Protein AF-A0A354XUQ1-F1 (afdb_monomer)

Radius of gyration: 15.88 Å; Cα contacts (8 Å, |Δi|>4): 152; chains: 1; bounding box: 35×29×45 Å

Secondary structure (DSSP, 8-state):
--S-HHHHHHHHHHHHHHHHHTT--EEE----TTTT--HHHHHHHHHHH--EEE-EE--B-TTTTTTS-GGGGTS-HHHHHHHHHHHHHH-STTSS---SEE--B--SSSPPP---

Sequence (116 aa):
DRWKREEVVQKMLPFLLEAKESGCQTFVDCTPDYLGRDVLLLQELSKLSGVNILTNTGFYGAVDNKFVPRFAFDESAGQLAERWINEWEHGIDGTTVKPGFIKIGVNSTNLSGMNT

pLDDT: mean 94.47, std 7.62, range [52.12, 98.81]

Mean predicted aligned error: 3.44 Å

Structure (mmCIF, N/CA/C/O backbone):
data_AF-A0A354XUQ1-F1
#
_entry.id   AF-A0A354XUQ1-F1
#
loop_
_atom_site.group_PDB
_atom_site.id
_atom_site.type_symbol
_atom_site.label_atom_id
_atom_site.label_alt_id
_atom_site.label_comp_id
_atom_site.label_asym_id
_atom_site.label_entity_id
_atom_site.label_seq_id
_atom_site.pdbx_PDB_ins_code
_atom_site.Cartn_x
_atom_site.Cartn_y
_atom_site.Cartn_z
_atom_site.occupancy
_atom_site.B_iso_or_equiv
_atom_site.auth_seq_id
_atom_site.auth_comp_id
_atom_site.auth_asym_id
_atom_site.auth_atom_id
_atom_site.pdbx_PDB_model_num
ATOM 1 N N . ASP A 1 1 ? 0.990 -20.428 2.703 1.00 63.28 1 ASP A N 1
ATOM 2 C CA . ASP A 1 1 ? 0.681 -18.998 2.910 1.00 63.28 1 ASP A CA 1
ATOM 3 C C . ASP A 1 1 ? 1.939 -18.187 3.165 1.00 63.28 1 ASP A C 1
ATOM 5 O O . ASP A 1 1 ? 2.899 -18.739 3.691 1.00 63.28 1 ASP A O 1
ATOM 9 N N . ARG A 1 2 ? 1.955 -16.910 2.747 1.00 84.81 2 ARG A N 1
ATOM 10 C CA . ARG A 1 2 ? 3.120 -16.002 2.865 1.00 84.81 2 ARG A CA 1
ATOM 11 C C . ARG A 1 2 ? 3.478 -15.715 4.335 1.00 84.81 2 ARG A C 1
ATOM 13 O O . ARG A 1 2 ? 4.652 -15.581 4.662 1.00 84.81 2 ARG A O 1
ATOM 20 N N . TRP A 1 3 ? 2.464 -15.665 5.199 1.00 91.50 3 TRP A N 1
ATOM 21 C CA . TRP A 1 3 ? 2.519 -15.566 6.663 1.00 91.50 3 TRP A CA 1
ATOM 22 C C . TRP A 1 3 ? 1.188 -16.049 7.251 1.00 91.50 3 TRP A C 1
ATOM 24 O O . TRP A 1 3 ? 0.211 -16.238 6.523 1.00 91.50 3 TRP A O 1
ATOM 34 N N . LYS A 1 4 ? 1.143 -16.225 8.574 1.00 95.06 4 LYS A N 1
ATOM 35 C CA . LYS A 1 4 ? -0.083 -16.528 9.320 1.00 95.06 4 LYS A CA 1
ATOM 36 C C . LYS A 1 4 ? -0.718 -15.220 9.789 1.00 95.06 4 LYS A C 1
ATOM 38 O O . LYS A 1 4 ? -0.154 -14.542 10.647 1.00 95.06 4 LYS A O 1
ATOM 43 N N . ARG A 1 5 ? -1.853 -14.837 9.199 1.00 94.44 5 ARG A N 1
ATOM 44 C CA . ARG A 1 5 ? -2.486 -13.526 9.441 1.00 94.44 5 ARG A CA 1
ATOM 45 C C . ARG A 1 5 ? -2.850 -13.327 10.907 1.00 94.44 5 ARG A C 1
ATOM 47 O O . ARG A 1 5 ? -2.603 -12.253 11.439 1.00 94.44 5 ARG A O 1
ATOM 54 N N . GLU A 1 6 ? -3.313 -14.372 11.580 1.00 96.31 6 GLU A N 1
ATOM 55 C CA . GLU A 1 6 ? -3.684 -14.330 12.993 1.00 96.31 6 GLU A CA 1
ATOM 56 C C . GLU A 1 6 ? -2.491 -13.955 13.885 1.00 96.31 6 GLU A C 1
ATOM 58 O O . GLU A 1 6 ? -2.634 -13.134 14.788 1.00 96.31 6 GLU A O 1
ATOM 63 N N . GLU A 1 7 ? -1.296 -14.492 13.605 1.00 97.75 7 GLU A N 1
ATOM 64 C CA . GLU A 1 7 ? -0.076 -14.153 14.353 1.00 97.75 7 GLU A CA 1
ATOM 65 C C . GLU A 1 7 ? 0.329 -12.686 14.119 1.00 97.75 7 GLU A C 1
ATOM 67 O O . GLU A 1 7 ? 0.737 -11.994 15.055 1.00 97.75 7 GLU A O 1
ATOM 72 N N . VAL A 1 8 ? 0.165 -12.176 12.891 1.00 97.50 8 VAL A N 1
ATOM 73 C CA . VAL A 1 8 ? 0.443 -10.764 12.577 1.00 97.50 8 VAL A CA 1
ATOM 74 C C . VAL A 1 8 ? -0.569 -9.840 13.255 1.00 97.50 8 VAL A C 1
ATOM 76 O O . VAL A 1 8 ? -0.170 -8.836 13.844 1.00 97.50 8 VAL A O 1
ATOM 79 N N . VAL A 1 9 ? -1.859 -10.189 13.242 1.00 98.25 9 VAL A N 1
ATOM 80 C CA . VAL A 1 9 ? -2.914 -9.427 13.926 1.00 98.25 9 VAL A CA 1
ATOM 81 C C . VAL A 1 9 ? -2.652 -9.367 15.427 1.00 98.25 9 VAL A C 1
ATOM 83 O O . VAL A 1 9 ? -2.634 -8.275 15.994 1.00 98.25 9 VAL A O 1
ATOM 86 N N . GLN A 1 10 ? -2.367 -10.508 16.062 1.00 98.44 10 GLN A N 1
ATOM 87 C CA . GLN A 1 10 ? -2.028 -10.570 17.488 1.00 98.44 10 GLN A CA 1
ATOM 88 C C . GLN A 1 10 ? -0.820 -9.694 17.833 1.00 98.44 10 GLN A C 1
ATOM 90 O O . GLN A 1 10 ? -0.790 -9.073 18.895 1.00 98.44 10 GLN A O 1
ATOM 95 N N . LYS A 1 11 ?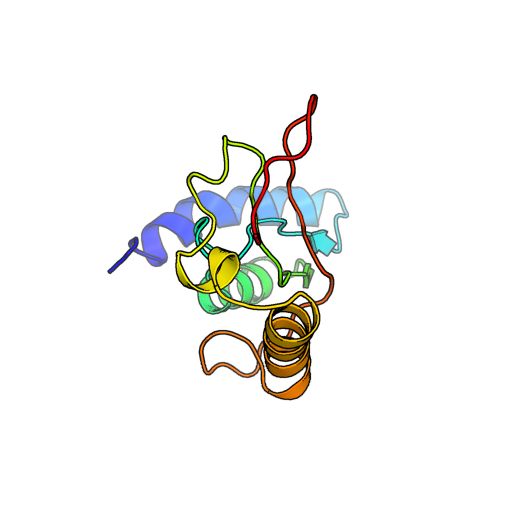 0.168 -9.620 16.935 1.00 98.44 11 LYS A N 1
ATOM 96 C CA . LYS A 1 11 ? 1.366 -8.806 17.140 1.00 98.44 11 LYS A CA 1
ATOM 97 C C . LYS A 1 11 ? 1.113 -7.311 16.949 1.00 98.44 11 LYS A C 1
ATOM 99 O O . LYS A 1 11 ? 1.640 -6.523 17.728 1.00 98.44 11 LYS A O 1
ATOM 104 N N . MET A 1 12 ? 0.367 -6.922 15.916 1.00 98.25 12 MET A N 1
ATOM 105 C CA . MET A 1 12 ? 0.219 -5.523 15.495 1.00 98.25 12 MET A CA 1
ATOM 106 C C . MET A 1 12 ? -0.912 -4.782 16.208 1.00 98.25 12 MET A C 1
ATOM 108 O O . MET A 1 12 ? -0.798 -3.577 16.431 1.00 98.25 12 MET A O 1
ATOM 112 N N . LEU A 1 13 ? -1.990 -5.479 16.578 1.00 98.69 13 LEU A N 1
ATOM 113 C CA . LEU A 1 13 ? -3.178 -4.851 17.154 1.00 98.69 13 LEU A CA 1
ATOM 114 C C . LEU A 1 13 ? -2.886 -4.018 18.420 1.00 98.69 13 LEU A C 1
ATOM 116 O O . LEU A 1 13 ? -3.385 -2.894 18.473 1.00 98.69 13 LEU A O 1
ATOM 120 N N . PRO A 1 14 ? -2.057 -4.466 19.391 1.00 98.75 14 PRO A N 1
ATOM 121 C CA . PRO A 1 14 ? -1.748 -3.657 20.573 1.00 98.75 14 PRO A CA 1
ATOM 122 C C . PRO A 1 14 ? -1.148 -2.285 20.232 1.00 98.75 14 PRO A C 1
ATOM 124 O O . PRO A 1 14 ? -1.548 -1.285 20.817 1.00 98.75 14 PRO A O 1
ATOM 127 N N . PHE A 1 15 ? -0.260 -2.215 19.233 1.00 98.69 15 PHE A N 1
ATOM 128 C CA . PHE A 1 15 ? 0.368 -0.957 18.814 1.00 98.69 15 PHE A CA 1
ATOM 129 C C . PHE A 1 15 ? -0.621 -0.007 18.133 1.00 98.69 15 PHE A C 1
ATOM 131 O O . PHE A 1 15 ? -0.552 1.206 18.317 1.00 98.69 15 PHE A O 1
ATOM 138 N N . LEU A 1 16 ? -1.558 -0.540 17.343 1.00 98.75 16 LEU A N 1
ATOM 139 C CA . LEU A 1 16 ? -2.586 0.281 16.700 1.00 98.75 16 LEU A CA 1
ATOM 140 C C . LEU A 1 16 ? -3.613 0.805 17.711 1.00 98.75 16 LEU A C 1
ATOM 142 O O . LEU A 1 16 ? -4.080 1.932 17.561 1.00 98.75 16 LEU A O 1
ATOM 146 N N . LEU A 1 1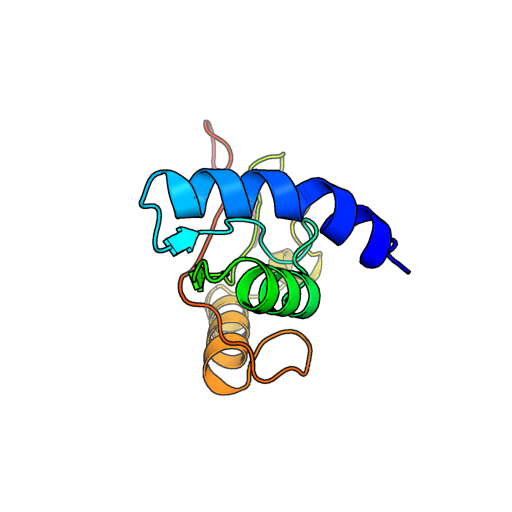7 ? -3.939 0.018 18.742 1.00 98.81 17 LEU A N 1
ATOM 147 C CA . LEU A 1 17 ? -4.787 0.463 19.851 1.00 98.81 17 LEU A CA 1
ATOM 148 C C . LEU A 1 17 ? -4.102 1.572 20.659 1.00 98.81 17 LEU A C 1
ATOM 150 O O . LEU A 1 17 ? -4.708 2.617 20.873 1.00 98.81 17 LEU A O 1
ATOM 154 N N . GLU A 1 18 ? -2.824 1.408 21.008 1.00 98.75 18 GLU A N 1
ATOM 155 C CA . GLU A 1 18 ? -2.041 2.452 21.688 1.00 98.75 18 GLU A CA 1
ATOM 156 C C . GLU A 1 18 ? -1.960 3.740 20.847 1.00 98.75 18 GLU A C 1
ATOM 158 O O . GLU A 1 18 ? -2.154 4.851 21.352 1.00 98.75 18 GLU A O 1
ATOM 163 N N . ALA A 1 19 ? -1.745 3.608 19.533 1.00 98.56 19 ALA A N 1
ATOM 164 C CA . ALA A 1 19 ? -1.763 4.747 18.622 1.00 98.56 19 ALA A CA 1
ATOM 165 C C . ALA A 1 19 ? -3.137 5.438 18.613 1.00 98.56 19 ALA A C 1
ATOM 167 O O . ALA A 1 19 ? -3.205 6.669 18.659 1.00 98.56 19 ALA A O 1
ATOM 168 N N . LYS A 1 20 ? -4.232 4.667 18.582 1.00 98.62 20 LYS A N 1
ATOM 169 C CA . LYS A 1 20 ? -5.603 5.189 18.630 1.00 98.62 20 LYS A CA 1
ATOM 170 C C . LYS A 1 20 ? -5.876 5.956 19.922 1.00 98.62 20 LYS A C 1
ATOM 172 O O . LYS A 1 20 ? -6.414 7.061 19.861 1.00 98.62 20 LYS A O 1
ATOM 177 N N . GLU A 1 21 ? -5.494 5.391 21.064 1.00 98.62 21 GLU A N 1
ATOM 178 C CA . GLU A 1 21 ? -5.618 6.015 22.388 1.00 98.62 21 GLU A CA 1
ATOM 179 C C . GLU A 1 21 ? -4.808 7.313 22.481 1.00 98.62 21 GLU A C 1
ATOM 181 O O . GLU A 1 21 ? -5.262 8.290 23.073 1.00 98.62 21 GLU A O 1
ATOM 186 N N . SER A 1 22 ? -3.665 7.368 21.793 1.00 98.62 22 SER A N 1
ATOM 187 C CA . SER A 1 22 ? -2.834 8.571 21.657 1.00 98.62 22 SER A CA 1
ATOM 188 C C . SER A 1 22 ? -3.406 9.624 20.691 1.00 98.62 22 SER A C 1
ATOM 190 O O . SER A 1 22 ? -2.769 10.645 20.434 1.00 98.62 22 SER A O 1
ATOM 192 N N . GLY A 1 23 ? -4.598 9.397 20.131 1.00 98.56 23 GLY A N 1
ATOM 193 C CA . GLY A 1 23 ? -5.277 10.321 19.221 1.00 98.56 23 GLY A CA 1
ATOM 194 C C . GLY A 1 23 ? -4.946 10.124 17.739 1.00 98.56 23 GLY A C 1
ATOM 195 O O . GLY A 1 23 ? -5.423 10.898 16.906 1.00 98.56 23 GLY A O 1
ATOM 196 N N . CYS A 1 24 ? -4.175 9.094 17.370 1.00 98.56 24 CYS A N 1
ATOM 197 C CA . CYS A 1 24 ? -3.937 8.774 15.966 1.00 98.56 24 CYS A CA 1
ATOM 198 C C . CYS A 1 24 ? -5.245 8.343 15.293 1.00 98.56 24 CYS A C 1
ATOM 200 O O . CYS A 1 24 ? -5.934 7.419 15.733 1.00 98.56 24 CYS A O 1
ATOM 202 N N . GLN A 1 25 ? -5.590 9.012 14.197 1.00 98.50 25 GLN A N 1
ATOM 203 C CA . GLN A 1 25 ? -6.782 8.681 13.416 1.00 98.50 25 GLN A CA 1
ATOM 204 C C . GLN A 1 25 ? -6.456 7.832 12.192 1.00 98.50 25 GLN A C 1
ATOM 206 O O . GLN A 1 25 ? -7.290 7.028 11.774 1.00 98.50 25 GLN A O 1
ATOM 211 N N . THR A 1 26 ? -5.258 8.003 11.631 1.00 98.62 26 THR A N 1
ATOM 212 C CA . THR A 1 26 ? -4.891 7.440 10.337 1.00 98.62 26 THR A CA 1
ATOM 213 C C . THR A 1 26 ? -3.431 7.002 10.326 1.00 98.62 26 THR A C 1
ATOM 215 O O . THR A 1 26 ? -2.540 7.794 10.619 1.00 98.62 26 THR A O 1
ATOM 218 N N . PHE A 1 27 ? -3.195 5.756 9.927 1.00 98.38 27 PHE A N 1
ATOM 219 C CA . PHE A 1 27 ? -1.885 5.172 9.676 1.00 98.38 27 PHE A CA 1
ATOM 220 C C . PHE A 1 27 ? -1.687 4.965 8.168 1.00 98.38 27 PHE A C 1
ATOM 222 O O . PHE A 1 27 ? -2.594 4.519 7.465 1.00 98.38 27 PHE A O 1
ATOM 229 N N . VAL A 1 28 ? -0.503 5.301 7.659 1.00 98.44 28 VAL A N 1
ATOM 230 C CA . VAL A 1 28 ? -0.163 5.177 6.236 1.00 98.44 28 VAL A CA 1
ATOM 231 C C . VAL A 1 28 ? 0.834 4.035 6.072 1.00 98.44 28 VAL A C 1
ATOM 233 O O . VAL A 1 28 ? 2.019 4.187 6.371 1.00 98.44 28 VAL A O 1
ATOM 236 N N . ASP A 1 29 ? 0.353 2.890 5.593 1.00 98.19 29 ASP A N 1
ATOM 237 C CA . ASP A 1 29 ? 1.191 1.728 5.326 1.00 98.19 29 ASP A CA 1
ATOM 238 C C . ASP A 1 29 ? 1.911 1.894 3.984 1.00 98.19 29 ASP A C 1
ATOM 240 O O . ASP A 1 29 ? 1.306 1.921 2.906 1.00 98.19 29 ASP A O 1
ATOM 244 N N . CYS A 1 30 ? 3.233 2.023 4.064 1.00 97.19 30 CYS A N 1
ATOM 245 C CA . CYS A 1 30 ? 4.103 2.238 2.914 1.00 97.19 30 CYS A CA 1
ATOM 246 C C . CYS A 1 30 ? 4.690 0.938 2.345 1.00 97.19 30 CYS A C 1
ATOM 248 O O . CYS A 1 30 ? 5.717 1.017 1.671 1.00 97.19 30 CYS A O 1
ATOM 250 N N . THR A 1 31 ? 4.097 -0.230 2.620 1.00 96.50 31 THR A N 1
ATOM 251 C CA . THR A 1 31 ? 4.548 -1.521 2.080 1.00 96.50 31 THR A CA 1
ATOM 252 C C . THR A 1 31 ? 4.005 -1.689 0.657 1.00 96.50 31 THR A C 1
ATOM 254 O O . THR A 1 31 ? 2.789 -1.820 0.498 1.00 96.50 31 THR A O 1
ATOM 257 N N . PRO A 1 32 ? 4.843 -1.646 -0.395 1.00 94.38 32 PRO A N 1
ATOM 258 C CA . PRO A 1 32 ? 4.371 -1.800 -1.765 1.00 94.38 32 PRO A CA 1
ATOM 259 C C . PRO A 1 32 ? 4.183 -3.264 -2.147 1.00 94.38 32 PRO A C 1
ATOM 261 O O . PRO A 1 32 ? 4.513 -4.189 -1.389 1.00 94.38 32 PRO A O 1
ATOM 264 N N . ASP A 1 33 ? 3.669 -3.468 -3.359 1.00 93.44 33 ASP A N 1
ATOM 265 C CA . ASP A 1 33 ? 3.656 -4.789 -3.967 1.00 93.44 33 ASP A CA 1
ATOM 266 C C . ASP A 1 33 ? 5.079 -5.381 -4.008 1.00 93.44 33 ASP A C 1
ATOM 268 O O . ASP A 1 33 ? 6.078 -4.655 -4.012 1.00 93.44 33 ASP A O 1
ATOM 272 N N . TYR A 1 34 ? 5.177 -6.709 -3.960 1.00 94.12 34 TYR A N 1
ATOM 273 C CA . TYR A 1 34 ? 6.429 -7.476 -3.852 1.00 94.12 34 TYR A CA 1
ATOM 274 C C . TYR A 1 34 ? 7.248 -7.291 -2.555 1.00 94.12 34 TYR A C 1
ATOM 276 O O . TYR A 1 34 ? 8.214 -8.027 -2.352 1.00 94.12 34 TYR A O 1
ATOM 284 N N . LEU A 1 35 ? 6.837 -6.415 -1.624 1.00 94.19 35 LEU A N 1
ATOM 285 C CA . LEU A 1 35 ? 7.479 -6.228 -0.304 1.00 94.19 35 LEU A CA 1
ATOM 286 C C . LEU A 1 35 ? 6.695 -6.789 0.885 1.00 94.19 35 LEU A C 1
ATOM 288 O O . LEU A 1 35 ? 7.114 -6.626 2.027 1.00 94.19 35 LEU A O 1
ATOM 292 N N . GLY A 1 36 ? 5.572 -7.458 0.633 1.00 94.31 36 GLY A N 1
ATOM 293 C CA . GLY A 1 36 ? 4.730 -7.987 1.708 1.00 94.31 36 GLY A CA 1
ATOM 294 C C . GLY A 1 36 ? 3.396 -7.269 1.890 1.00 94.31 36 GLY A C 1
ATOM 295 O O . GLY A 1 36 ? 2.746 -7.496 2.903 1.00 94.31 36 GLY A O 1
ATOM 296 N N . ARG A 1 37 ? 2.953 -6.441 0.933 1.00 96.62 37 ARG A N 1
ATOM 297 C CA . ARG A 1 37 ? 1.599 -5.867 0.962 1.00 96.62 37 ARG A CA 1
ATOM 298 C C . ARG A 1 37 ? 0.540 -6.977 1.050 1.00 96.62 37 ARG A C 1
ATOM 300 O O . ARG A 1 37 ? 0.616 -7.970 0.318 1.00 96.62 37 ARG A O 1
ATOM 307 N N . ASP A 1 38 ? -0.426 -6.784 1.947 1.00 97.25 38 ASP A N 1
ATOM 308 C CA . ASP A 1 38 ? -1.633 -7.605 2.116 1.00 97.25 38 ASP A CA 1
ATOM 309 C C . ASP A 1 38 ? -2.777 -6.727 2.605 1.00 97.25 38 ASP A C 1
ATOM 311 O O . ASP A 1 38 ? -2.889 -6.360 3.775 1.00 97.25 38 ASP A O 1
ATOM 315 N N . VAL A 1 39 ? -3.624 -6.358 1.653 1.00 97.75 39 VAL A N 1
ATOM 316 C CA . VAL A 1 39 ? -4.716 -5.411 1.865 1.00 97.75 39 VAL A CA 1
ATOM 317 C C . VAL A 1 39 ? -5.847 -5.977 2.723 1.00 97.75 39 VAL A C 1
ATOM 319 O O . VAL A 1 39 ? -6.579 -5.203 3.340 1.00 97.75 39 VAL A O 1
ATOM 322 N N . LEU A 1 40 ? -5.984 -7.304 2.815 1.00 97.19 40 LEU A N 1
ATOM 323 C CA . LEU A 1 40 ? -6.993 -7.934 3.666 1.00 97.19 40 LEU A CA 1
ATOM 324 C C . LEU A 1 40 ? -6.565 -7.899 5.132 1.00 97.19 40 LEU A C 1
ATOM 326 O O . LEU A 1 40 ? -7.382 -7.560 5.986 1.00 97.19 40 LEU A O 1
ATOM 330 N N . LEU A 1 41 ? -5.287 -8.166 5.410 1.00 97.62 41 LEU A N 1
ATOM 331 C CA . LEU A 1 41 ? -4.706 -7.987 6.740 1.00 97.62 41 LEU A CA 1
ATOM 332 C C . LEU A 1 41 ? -4.816 -6.527 7.205 1.00 97.62 41 LEU A C 1
ATOM 334 O O . LEU A 1 41 ? -5.249 -6.269 8.328 1.00 97.62 41 LEU A O 1
ATOM 338 N N . LEU A 1 42 ? -4.471 -5.562 6.344 1.00 98.19 42 LEU A N 1
ATOM 339 C CA . LEU A 1 42 ? -4.606 -4.137 6.676 1.00 98.19 42 LEU A CA 1
ATOM 340 C C . LEU A 1 42 ? -6.070 -3.752 6.941 1.00 98.19 42 LEU A C 1
ATOM 342 O O . LEU A 1 42 ? -6.356 -3.016 7.886 1.00 98.19 42 LEU A O 1
ATOM 346 N N . GLN A 1 43 ? -7.013 -4.274 6.151 1.00 98.19 43 GLN A N 1
ATOM 347 C CA . GLN A 1 43 ? -8.439 -4.040 6.376 1.00 98.19 43 GLN A CA 1
ATOM 348 C C . GLN A 1 43 ? -8.911 -4.621 7.720 1.00 98.19 43 GLN A C 1
ATOM 350 O O . GLN A 1 43 ? -9.684 -3.974 8.427 1.00 98.19 43 GLN A O 1
ATOM 355 N N . GLU A 1 44 ? -8.468 -5.826 8.078 1.00 98.38 44 GLU A N 1
ATOM 356 C CA . GLU A 1 44 ? -8.787 -6.461 9.359 1.00 98.38 44 GLU A CA 1
ATOM 357 C C . GLU A 1 44 ? -8.242 -5.649 10.541 1.00 98.38 44 GLU A C 1
ATOM 359 O O . GLU A 1 44 ? -8.997 -5.296 11.448 1.00 98.38 44 GLU A O 1
ATOM 364 N N . LEU A 1 45 ? -6.966 -5.257 10.489 1.00 98.69 45 LEU A N 1
ATOM 365 C CA . LEU A 1 45 ? -6.335 -4.408 11.502 1.00 98.69 45 LEU A CA 1
ATOM 366 C C . LEU A 1 45 ? -7.041 -3.056 11.656 1.00 98.69 45 LEU A C 1
ATOM 368 O O . LEU A 1 45 ? -7.237 -2.591 12.780 1.00 98.69 45 LEU A O 1
ATOM 372 N N . SER A 1 46 ? -7.460 -2.436 10.550 1.00 98.69 46 SER A N 1
ATOM 373 C CA . SER A 1 46 ? -8.214 -1.179 10.578 1.00 98.69 46 SER A CA 1
ATOM 374 C C . SER A 1 46 ? -9.563 -1.343 11.286 1.00 98.69 46 SER A C 1
ATOM 376 O O . SER A 1 46 ? -9.896 -0.548 12.166 1.00 98.69 46 SER A O 1
ATOM 378 N N . LYS A 1 47 ? -10.310 -2.415 10.980 1.00 98.56 47 LYS A N 1
ATOM 379 C CA . LYS A 1 47 ? -11.593 -2.720 11.639 1.00 98.56 47 LYS A CA 1
ATOM 380 C C . LYS A 1 47 ? -11.426 -2.983 13.135 1.00 98.56 47 LYS A C 1
ATOM 382 O O . LYS A 1 47 ? -12.222 -2.483 13.922 1.00 98.56 47 LYS A O 1
ATOM 387 N N . LEU A 1 48 ? -10.410 -3.755 13.520 1.00 98.69 48 LEU A N 1
ATOM 388 C CA . LEU A 1 48 ? -10.176 -4.139 14.915 1.00 98.6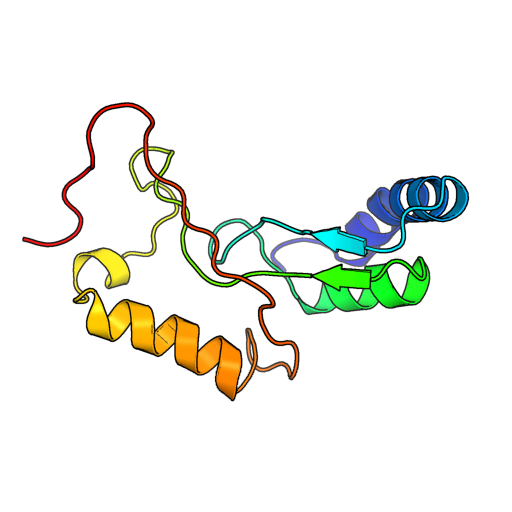9 48 LEU A CA 1
ATOM 389 C C . LEU A 1 48 ? -9.673 -2.975 15.778 1.00 98.69 48 LEU A C 1
ATOM 391 O O . LEU A 1 48 ? -10.064 -2.863 16.935 1.00 98.69 48 LEU A O 1
ATOM 395 N N . SER A 1 49 ? -8.810 -2.115 15.231 1.00 98.69 49 SER A N 1
ATOM 396 C CA . SER A 1 49 ? -8.213 -0.996 15.977 1.00 98.69 49 SER A CA 1
ATOM 397 C C . SER A 1 49 ? -9.034 0.296 15.932 1.00 98.69 49 SER A C 1
ATOM 399 O O . SER A 1 49 ? -8.852 1.176 16.772 1.00 98.69 49 SER A O 1
ATOM 401 N N . GLY A 1 50 ? -9.902 0.465 14.929 1.00 98.56 50 GLY A N 1
ATOM 402 C CA . GLY A 1 50 ? -10.587 1.733 14.669 1.00 98.56 50 GLY A CA 1
ATOM 403 C C . GLY A 1 50 ? -9.665 2.847 14.146 1.00 98.56 50 GLY A C 1
ATOM 404 O O . GLY A 1 50 ? -10.061 4.019 14.149 1.00 98.56 50 GLY A O 1
ATOM 405 N N . VAL A 1 51 ? -8.440 2.512 13.728 1.00 98.75 51 VAL A N 1
ATOM 406 C CA . VAL A 1 51 ? -7.520 3.405 13.006 1.00 98.75 51 VAL A CA 1
ATOM 407 C C . VAL A 1 51 ? -7.773 3.252 11.508 1.00 98.75 51 VAL A C 1
ATOM 409 O O . VAL A 1 51 ? -7.858 2.135 10.996 1.00 98.75 51 VAL A O 1
ATOM 412 N N . ASN A 1 52 ? -7.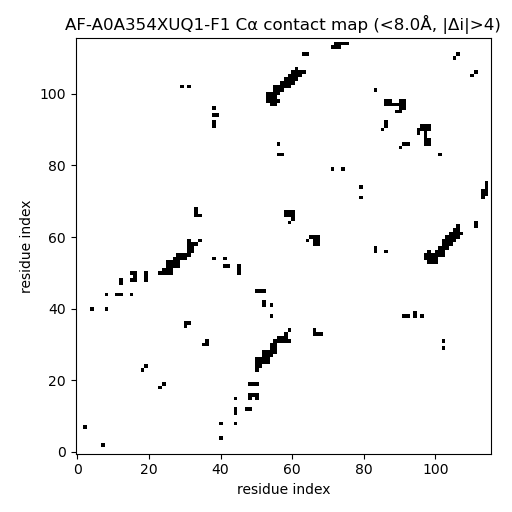875 4.362 10.776 1.00 98.62 52 ASN A N 1
ATOM 413 C CA . ASN A 1 52 ? -7.929 4.314 9.316 1.00 98.62 52 ASN A CA 1
ATOM 414 C C . ASN A 1 52 ? -6.561 3.883 8.784 1.00 98.62 52 ASN A C 1
ATOM 416 O O . ASN A 1 52 ? -5.556 4.481 9.155 1.00 98.62 52 ASN A O 1
ATOM 420 N N . ILE A 1 53 ? -6.502 2.889 7.903 1.00 98.75 53 ILE A N 1
ATOM 421 C CA . ILE A 1 53 ? -5.236 2.472 7.290 1.00 98.75 53 ILE A CA 1
ATOM 422 C C . ILE A 1 53 ? -5.280 2.768 5.792 1.00 98.75 53 ILE A C 1
ATOM 424 O O . ILE A 1 53 ? -6.103 2.204 5.073 1.00 98.75 53 ILE A O 1
ATOM 428 N N . LEU A 1 54 ? -4.395 3.652 5.320 1.00 98.50 54 LEU A N 1
ATOM 429 C CA . LEU A 1 54 ? -4.178 3.877 3.890 1.00 98.50 54 LEU A CA 1
ATOM 430 C C . LEU A 1 54 ? -3.054 2.967 3.403 1.00 98.50 54 LEU A C 1
ATOM 432 O O . LEU A 1 54 ? -1.976 2.950 3.989 1.00 98.50 54 LEU A O 1
ATOM 436 N N . THR A 1 55 ? -3.293 2.265 2.299 1.00 98.44 55 THR A N 1
ATOM 437 C CA . THR A 1 55 ? -2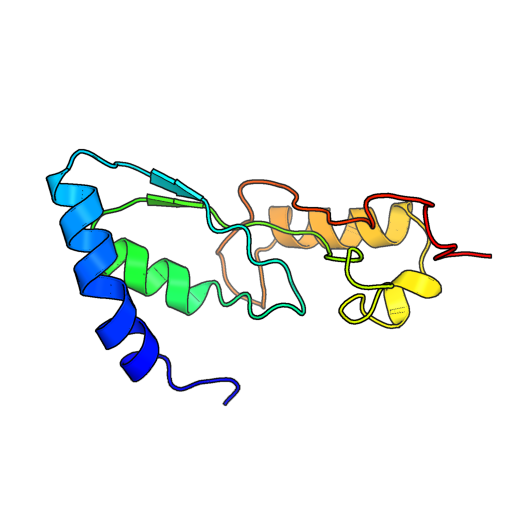.276 1.484 1.582 1.00 98.44 55 THR A CA 1
ATOM 438 C C . THR A 1 55 ? -1.929 2.136 0.243 1.00 98.44 55 THR A C 1
ATOM 440 O O . THR A 1 55 ? -2.491 3.172 -0.126 1.00 98.44 55 THR A O 1
ATOM 443 N N . ASN A 1 56 ? -0.999 1.534 -0.488 1.00 98.50 56 ASN A N 1
ATOM 444 C CA . ASN A 1 56 ? -0.386 2.101 -1.681 1.00 98.50 56 ASN A CA 1
ATOM 445 C C . ASN A 1 56 ? -0.374 1.136 -2.868 1.00 98.50 56 ASN A C 1
ATOM 447 O O . ASN A 1 56 ? -0.617 -0.060 -2.717 1.00 98.50 56 ASN A O 1
ATOM 451 N N . THR A 1 57 ? -0.051 1.691 -4.033 1.00 98.38 57 THR A N 1
ATOM 452 C CA . THR A 1 57 ? 0.448 0.986 -5.223 1.00 98.38 57 THR A CA 1
ATOM 453 C C . THR A 1 57 ? 1.876 1.451 -5.532 1.00 98.38 57 THR A C 1
ATOM 455 O O . THR A 1 57 ? 2.339 2.432 -4.946 1.00 98.38 57 THR A O 1
ATOM 458 N N . GLY A 1 58 ? 2.577 0.791 -6.452 1.00 96.81 58 GLY A N 1
ATOM 459 C CA . GLY A 1 58 ? 3.957 1.119 -6.823 1.00 96.81 58 GLY A CA 1
ATOM 460 C C . GLY A 1 58 ? 4.982 0.051 -6.436 1.00 96.81 58 GLY A C 1
ATOM 461 O O . GLY A 1 58 ? 4.628 -1.029 -5.968 1.00 96.81 58 GLY A O 1
ATOM 462 N N . PHE A 1 59 ? 6.267 0.353 -6.661 1.00 95.69 59 PHE A N 1
ATOM 463 C CA . PHE A 1 59 ? 7.380 -0.596 -6.521 1.00 95.69 59 PHE A CA 1
ATOM 464 C C . PHE A 1 59 ? 8.570 -0.030 -5.738 1.00 95.69 59 PHE A C 1
ATOM 466 O O . PHE A 1 59 ? 8.803 1.180 -5.682 1.00 95.69 59 PHE A O 1
ATOM 473 N N . TYR A 1 60 ? 9.371 -0.924 -5.152 1.00 95.00 60 TYR A N 1
ATOM 474 C CA . TYR A 1 60 ? 10.535 -0.569 -4.339 1.00 95.00 60 TYR A CA 1
ATOM 475 C C . TYR A 1 60 ? 11.852 -1.051 -4.962 1.00 95.00 60 TYR A C 1
ATOM 477 O O . TYR A 1 60 ? 12.269 -2.193 -4.777 1.00 95.00 60 TYR A O 1
ATOM 485 N N . GLY A 1 61 ? 12.535 -0.147 -5.665 1.00 92.31 61 GLY A N 1
ATOM 486 C CA . GLY A 1 61 ? 13.840 -0.372 -6.293 1.00 92.31 61 GLY A CA 1
ATOM 487 C C . GLY A 1 61 ? 15.058 0.021 -5.451 1.00 92.31 61 GLY A C 1
ATOM 488 O O . GLY A 1 61 ? 16.182 -0.160 -5.903 1.00 92.31 61 GLY A O 1
ATOM 489 N N . ALA A 1 62 ? 14.877 0.519 -4.222 1.00 91.31 62 ALA A N 1
ATOM 490 C CA . ALA A 1 62 ? 15.955 1.089 -3.395 1.00 91.31 62 ALA A CA 1
ATOM 491 C C . ALA A 1 62 ? 16.940 0.075 -2.772 1.00 91.31 62 ALA A C 1
ATOM 493 O O . ALA A 1 62 ? 17.723 0.432 -1.895 1.00 91.31 62 ALA A O 1
ATOM 494 N N . VAL A 1 63 ? 16.877 -1.193 -3.182 1.00 90.12 63 VAL A N 1
ATOM 495 C CA . VAL A 1 63 ? 17.859 -2.230 -2.822 1.00 90.12 63 VAL A CA 1
ATOM 496 C C . VAL A 1 63 ? 18.352 -2.865 -4.111 1.00 90.12 63 VAL A C 1
ATOM 498 O O . VAL A 1 63 ? 18.102 -4.041 -4.356 1.00 90.12 63 VAL A O 1
ATOM 501 N N . ASP A 1 64 ? 18.937 -2.049 -4.988 1.00 88.81 64 ASP A N 1
ATOM 502 C CA . ASP A 1 64 ? 19.441 -2.480 -6.300 1.00 88.81 64 ASP A CA 1
ATOM 503 C C . ASP A 1 64 ? 18.401 -3.286 -7.095 1.00 88.81 64 ASP A C 1
ATOM 505 O O . ASP A 1 64 ? 18.673 -4.357 -7.634 1.00 88.81 64 ASP A O 1
ATOM 509 N N . ASN A 1 65 ? 17.161 -2.787 -7.106 1.00 90.88 65 ASN A N 1
ATOM 510 C CA . ASN A 1 65 ? 16.005 -3.418 -7.743 1.00 90.88 65 ASN A CA 1
ATOM 511 C C . ASN A 1 65 ? 15.678 -4.854 -7.274 1.00 90.88 65 ASN A C 1
ATOM 513 O O . ASN A 1 65 ? 14.882 -5.533 -7.916 1.00 90.88 65 ASN A O 1
ATOM 517 N N . LYS A 1 66 ? 16.210 -5.312 -6.130 1.00 91.50 66 LYS A N 1
ATOM 518 C CA . LYS A 1 66 ? 16.013 -6.674 -5.591 1.00 91.50 66 LYS A CA 1
ATOM 519 C C . LYS A 1 66 ? 14.551 -7.118 -5.507 1.00 91.50 66 LYS A C 1
ATOM 521 O O . LYS A 1 66 ? 14.270 -8.307 -5.633 1.00 91.50 66 LYS A O 1
ATOM 526 N N . PHE A 1 67 ? 13.643 -6.185 -5.242 1.00 93.31 67 PHE A N 1
ATOM 527 C CA . PHE A 1 67 ? 12.218 -6.465 -5.075 1.00 93.31 67 PHE A CA 1
ATOM 528 C C . PHE A 1 67 ? 11.352 -5.952 -6.228 1.00 93.31 67 PHE A C 1
ATOM 530 O O . PHE A 1 67 ? 10.128 -6.006 -6.152 1.00 93.31 67 PHE A O 1
ATOM 537 N N . VAL A 1 68 ? 11.972 -5.438 -7.288 1.00 93.50 68 VAL A N 1
ATOM 538 C CA . VAL A 1 68 ? 11.255 -5.021 -8.490 1.00 93.50 68 VAL A CA 1
ATOM 539 C C . VAL A 1 68 ? 10.904 -6.282 -9.286 1.00 93.50 68 VAL A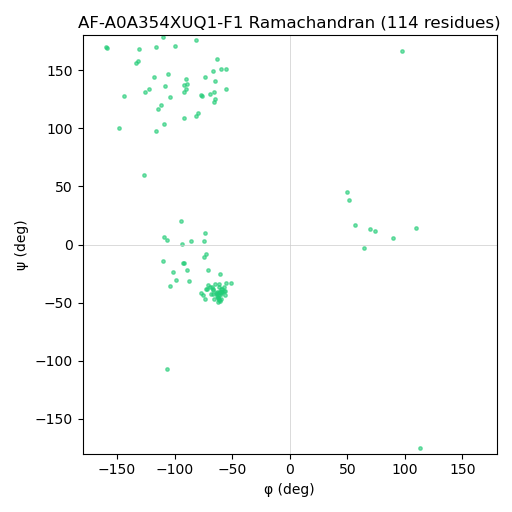 C 1
ATOM 541 O O . VAL A 1 68 ? 11.783 -7.118 -9.520 1.00 93.50 68 VAL A O 1
ATOM 544 N N . PRO A 1 69 ? 9.638 -6.474 -9.689 1.00 93.75 69 PRO A N 1
ATOM 545 C CA . PRO A 1 69 ? 9.251 -7.649 -10.455 1.00 93.75 69 PRO A CA 1
ATOM 546 C C . PRO A 1 69 ? 9.886 -7.640 -11.845 1.00 93.75 69 PRO A C 1
ATOM 548 O O . PRO A 1 69 ? 10.075 -6.589 -12.451 1.00 93.75 69 PRO A O 1
ATOM 551 N N . ARG A 1 70 ? 10.165 -8.830 -12.389 1.00 92.56 70 ARG A N 1
ATOM 552 C CA . ARG A 1 70 ? 10.888 -8.973 -13.663 1.00 92.56 70 ARG A CA 1
ATOM 553 C C . ARG A 1 70 ? 10.225 -8.235 -14.831 1.00 92.56 70 ARG A C 1
ATOM 555 O O . ARG A 1 70 ? 10.935 -7.608 -15.602 1.00 92.56 70 ARG A O 1
ATOM 562 N N . PHE A 1 71 ? 8.893 -8.257 -14.925 1.00 93.38 71 PHE A N 1
ATOM 563 C CA . PHE A 1 71 ? 8.180 -7.556 -16.002 1.00 93.38 71 PHE A CA 1
ATOM 564 C C . PHE A 1 71 ? 8.427 -6.045 -15.987 1.00 93.38 71 PHE A C 1
ATOM 566 O O . PHE A 1 71 ? 8.323 -5.409 -17.027 1.00 93.38 71 PHE A O 1
ATOM 573 N N . ALA A 1 72 ? 8.769 -5.456 -14.835 1.00 93.69 72 ALA A N 1
ATOM 574 C CA . ALA A 1 72 ? 8.979 -4.017 -14.739 1.00 93.69 72 ALA A CA 1
ATOM 575 C C . ALA A 1 72 ? 10.283 -3.542 -15.394 1.00 93.69 72 ALA A C 1
ATOM 577 O O . ALA A 1 72 ? 10.475 -2.338 -15.522 1.00 93.69 72 ALA A O 1
ATOM 578 N N . PHE A 1 73 ? 11.143 -4.476 -15.813 1.00 92.25 73 PHE A N 1
ATOM 579 C CA . PHE A 1 73 ? 12.315 -4.205 -16.647 1.00 92.25 73 PHE A CA 1
ATOM 580 C C . PHE A 1 73 ? 12.028 -4.329 -18.153 1.00 92.25 73 PHE A C 1
ATOM 582 O O . PHE A 1 73 ? 12.822 -3.888 -18.980 1.00 92.25 73 PHE A O 1
ATOM 589 N N . ASP A 1 74 ? 10.912 -4.967 -18.511 1.00 93.44 74 ASP A N 1
ATOM 590 C CA . ASP A 1 74 ? 10.495 -5.172 -19.901 1.00 93.44 74 ASP A CA 1
ATOM 591 C C . ASP A 1 74 ? 9.400 -4.165 -20.308 1.00 93.44 74 ASP A C 1
ATOM 593 O O . ASP A 1 74 ? 9.203 -3.868 -21.487 1.00 93.44 74 ASP A O 1
ATOM 597 N N . GLU A 1 75 ? 8.660 -3.638 -19.331 1.00 94.12 75 GLU A N 1
ATOM 598 C CA . GLU A 1 75 ? 7.533 -2.736 -19.534 1.00 94.12 75 GLU A CA 1
ATOM 5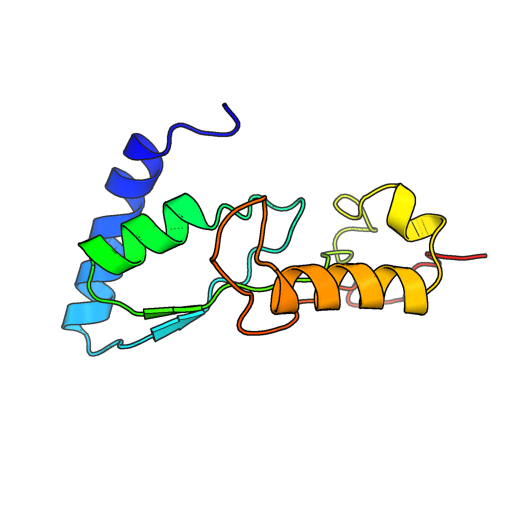99 C C . GLU A 1 75 ? 7.936 -1.264 -19.573 1.00 94.12 75 GLU A C 1
ATOM 601 O O . GLU A 1 75 ? 8.685 -0.751 -18.741 1.00 94.12 75 GLU A O 1
ATOM 606 N N . SER A 1 76 ? 7.335 -0.530 -20.505 1.00 94.31 76 SER A N 1
ATOM 607 C CA . SER A 1 76 ? 7.420 0.926 -20.550 1.00 94.31 76 SER A CA 1
ATOM 608 C C . SER A 1 76 ? 6.781 1.579 -19.318 1.00 94.31 76 SER A C 1
ATOM 610 O O . SER A 1 76 ? 5.893 1.023 -18.670 1.00 94.31 76 SER A O 1
ATOM 612 N N . ALA A 1 77 ? 7.152 2.833 -19.046 1.00 93.75 77 ALA A N 1
ATOM 613 C CA . ALA A 1 77 ? 6.539 3.616 -17.972 1.00 93.75 77 ALA A CA 1
ATOM 614 C C . ALA A 1 77 ? 5.003 3.713 -18.096 1.00 93.75 77 ALA A C 1
ATOM 616 O O . ALA A 1 77 ? 4.313 3.737 -17.080 1.00 93.75 77 ALA A O 1
ATOM 617 N N . GLY A 1 78 ? 4.464 3.732 -19.323 1.00 97.12 78 GLY A N 1
ATOM 618 C CA . GLY A 1 78 ? 3.019 3.741 -19.566 1.00 97.12 78 GLY A CA 1
ATOM 619 C C . GLY A 1 78 ? 2.334 2.443 -19.132 1.00 97.12 78 GLY A C 1
ATOM 620 O O . GLY A 1 78 ? 1.298 2.498 -18.480 1.00 97.12 78 GLY A O 1
ATOM 621 N N . GLN A 1 79 ? 2.947 1.291 -19.415 1.00 97.38 79 GLN A N 1
ATOM 622 C CA . GLN A 1 79 ? 2.431 -0.018 -18.992 1.00 97.38 79 GLN A CA 1
ATOM 623 C C . GLN A 1 79 ? 2.486 -0.179 -17.466 1.00 97.38 79 GLN A C 1
ATOM 625 O O . GLN A 1 79 ? 1.532 -0.657 -16.856 1.00 97.38 79 GLN A O 1
ATOM 630 N N . LEU A 1 80 ? 3.555 0.303 -16.823 1.00 96.25 80 LEU A N 1
ATOM 631 C CA . LEU A 1 80 ? 3.638 0.317 -15.358 1.00 96.25 80 LEU A CA 1
ATOM 632 C C . LEU A 1 80 ? 2.573 1.225 -14.733 1.00 96.25 80 LEU A C 1
ATOM 634 O O . LEU A 1 80 ? 1.936 0.842 -13.753 1.00 96.25 80 LEU A O 1
ATOM 638 N N . ALA A 1 81 ? 2.339 2.403 -15.317 1.00 97.62 81 ALA A N 1
ATOM 639 C CA . ALA A 1 81 ? 1.283 3.302 -14.867 1.00 97.62 81 ALA A CA 1
ATOM 640 C C . ALA A 1 81 ? -0.111 2.676 -15.029 1.00 97.62 81 ALA A C 1
ATOM 642 O O . ALA A 1 81 ? -0.929 2.790 -14.119 1.00 97.62 81 ALA A O 1
ATOM 643 N N . GLU A 1 82 ? -0.372 1.972 -16.134 1.00 98.38 82 GLU A N 1
ATOM 644 C CA . GLU A 1 82 ? -1.638 1.268 -16.377 1.00 98.38 82 GLU A CA 1
ATOM 645 C C . GLU A 1 82 ? -1.934 0.232 -15.285 1.00 98.38 82 GLU A C 1
ATOM 647 O O . GLU A 1 82 ? -3.065 0.142 -14.811 1.00 98.38 82 GLU A O 1
ATOM 652 N N . ARG A 1 83 ? -0.915 -0.480 -14.789 1.00 97.38 83 ARG A N 1
ATOM 653 C CA . ARG A 1 83 ? -1.072 -1.408 -13.655 1.00 97.38 83 ARG A CA 1
ATOM 654 C C . ARG A 1 83 ? -1.535 -0.696 -12.385 1.00 97.38 83 ARG A C 1
ATOM 656 O O . ARG A 1 83 ? -2.468 -1.152 -11.728 1.00 97.38 83 ARG A O 1
ATOM 663 N N . TRP A 1 84 ? -0.898 0.421 -12.044 1.00 98.00 84 TRP A N 1
ATOM 664 C CA . TRP A 1 84 ? -1.235 1.200 -10.848 1.00 98.00 84 TRP A CA 1
ATOM 665 C C . TRP A 1 84 ? -2.613 1.861 -10.959 1.00 98.00 84 TRP A C 1
ATOM 667 O O . TRP A 1 84 ? -3.357 1.906 -9.979 1.00 98.00 84 TRP A O 1
ATOM 677 N N . ILE A 1 85 ? -2.981 2.326 -12.157 1.00 98.44 85 ILE A N 1
ATOM 678 C CA . ILE A 1 85 ? -4.326 2.830 -12.461 1.00 98.44 85 ILE A CA 1
ATOM 679 C C . ILE A 1 85 ? -5.349 1.709 -12.293 1.00 98.44 85 ILE A C 1
ATOM 681 O O . ILE A 1 85 ? -6.350 1.904 -11.611 1.00 98.44 85 ILE A O 1
ATOM 685 N N . ASN A 1 86 ? -5.074 0.517 -12.824 1.00 98.38 86 ASN A N 1
ATOM 686 C CA . ASN A 1 86 ? -5.974 -0.621 -12.708 1.00 98.38 86 ASN A CA 1
ATOM 687 C C . ASN A 1 86 ? -6.232 -1.013 -11.240 1.00 98.38 86 ASN A C 1
ATOM 689 O O . ASN A 1 86 ? -7.377 -1.277 -10.880 1.00 98.38 86 ASN A O 1
ATOM 693 N N . GLU A 1 87 ? -5.213 -0.991 -10.371 1.00 98.25 87 GLU A N 1
ATOM 694 C CA . GLU A 1 87 ? -5.407 -1.188 -8.922 1.00 98.25 87 GLU A CA 1
ATOM 695 C C . GLU A 1 87 ? -6.301 -0.107 -8.294 1.00 98.25 87 GLU A C 1
ATOM 697 O O . GLU A 1 87 ? -7.093 -0.391 -7.395 1.00 98.25 87 GLU A O 1
ATOM 702 N N . TRP A 1 88 ? -6.200 1.140 -8.754 1.00 98.31 88 TRP A N 1
ATOM 703 C CA . TRP A 1 88 ? -7.053 2.229 -8.279 1.00 98.31 88 TRP A CA 1
ATOM 704 C C . TRP A 1 88 ? -8.495 2.123 -8.793 1.00 98.31 88 TRP A C 1
ATOM 706 O O . TRP A 1 88 ? -9.447 2.379 -8.049 1.00 98.31 88 TRP A O 1
ATOM 716 N N . GLU A 1 89 ? -8.692 1.712 -10.041 1.00 98.38 89 GLU A N 1
ATOM 717 C CA . GLU A 1 89 ? -10.016 1.575 -10.647 1.00 98.38 89 GLU A CA 1
ATOM 718 C C . GLU A 1 89 ? -10.758 0.349 -10.107 1.00 98.38 89 GLU A C 1
ATOM 720 O O . GLU A 1 89 ? -11.909 0.471 -9.669 1.00 98.38 89 GLU A O 1
ATOM 725 N N . HIS A 1 90 ? -10.077 -0.795 -10.050 1.00 98.31 90 HIS A N 1
ATOM 726 C CA . HIS A 1 90 ? -10.688 -2.107 -9.829 1.00 98.31 90 HIS A CA 1
ATOM 727 C C . HIS A 1 90 ? -10.367 -2.726 -8.463 1.00 98.31 90 HIS A C 1
ATOM 729 O O . HIS A 1 90 ? -11.067 -3.643 -8.040 1.00 98.31 90 HIS A O 1
ATOM 735 N N . GLY A 1 91 ? -9.379 -2.188 -7.745 1.00 98.25 91 GLY A N 1
ATOM 736 C CA . GLY A 1 91 ? -8.922 -2.692 -6.453 1.00 98.25 91 GLY A CA 1
ATOM 737 C C . GLY A 1 91 ? -7.685 -3.592 -6.547 1.00 98.25 91 GLY A C 1
ATOM 738 O O . GLY A 1 91 ? -7.267 -4.025 -7.621 1.00 98.25 91 GLY A O 1
ATOM 739 N N . ILE A 1 92 ? -7.068 -3.838 -5.393 1.00 98.31 92 ILE A N 1
ATOM 740 C CA . ILE A 1 92 ? -5.799 -4.560 -5.238 1.00 98.31 92 ILE A CA 1
ATOM 741 C C . ILE A 1 92 ? -6.061 -6.050 -5.007 1.00 98.31 92 ILE A C 1
ATOM 743 O O . ILE A 1 92 ? -6.930 -6.406 -4.209 1.00 98.31 92 ILE A O 1
ATOM 747 N N . ASP A 1 93 ? -5.278 -6.916 -5.656 1.00 94.12 93 ASP A N 1
ATOM 748 C CA . ASP A 1 93 ? -5.236 -8.371 -5.429 1.00 94.12 93 ASP A CA 1
ATOM 749 C C . ASP A 1 93 ? -6.615 -9.065 -5.469 1.00 94.12 93 ASP A C 1
ATOM 751 O O . ASP A 1 93 ? -6.908 -9.966 -4.683 1.00 94.12 93 ASP A O 1
ATOM 755 N N . GLY A 1 94 ? -7.496 -8.627 -6.376 1.00 95.75 94 GLY A N 1
ATOM 756 C CA . GLY A 1 94 ? -8.854 -9.173 -6.523 1.00 95.75 94 GLY A CA 1
ATOM 757 C C . GLY A 1 94 ? -9.830 -8.758 -5.415 1.00 95.75 94 GLY A C 1
ATOM 758 O O . GLY A 1 94 ? -10.920 -9.319 -5.305 1.00 95.75 94 GLY A O 1
ATOM 759 N N . THR A 1 95 ? -9.454 -7.785 -4.587 1.00 97.69 95 THR A N 1
ATOM 760 C CA . THR A 1 95 ? -10.302 -7.202 -3.542 1.00 97.69 95 THR A CA 1
ATOM 761 C C . THR A 1 95 ? -10.901 -5.873 -3.999 1.00 97.69 95 THR A C 1
ATOM 763 O O . THR A 1 95 ? -10.488 -5.301 -4.999 1.00 97.69 95 THR A O 1
ATOM 766 N N . THR A 1 96 ? -11.838 -5.323 -3.225 1.00 97.25 96 THR A N 1
ATOM 767 C CA . THR A 1 96 ? -12.363 -3.966 -3.452 1.00 97.25 96 THR A CA 1
ATOM 768 C C . THR A 1 96 ? -11.515 -2.870 -2.792 1.00 97.25 96 THR A C 1
ATOM 770 O O . THR A 1 96 ? -11.916 -1.705 -2.797 1.00 97.25 96 THR A O 1
ATOM 773 N N . VAL A 1 97 ? -10.391 -3.217 -2.151 1.00 98.31 97 VAL A N 1
ATOM 774 C CA . VAL A 1 97 ? -9.516 -2.242 -1.484 1.00 98.31 97 VAL A CA 1
ATOM 775 C C . VAL A 1 97 ? -8.702 -1.507 -2.538 1.00 98.31 97 VAL A C 1
ATOM 777 O O . VAL A 1 97 ? -8.038 -2.133 -3.357 1.00 98.31 97 VAL A O 1
ATOM 780 N N . LYS A 1 98 ? -8.735 -0.175 -2.497 1.00 98.50 98 LYS A N 1
ATOM 781 C CA . LYS A 1 98 ? -8.026 0.696 -3.439 1.00 98.50 98 LYS A CA 1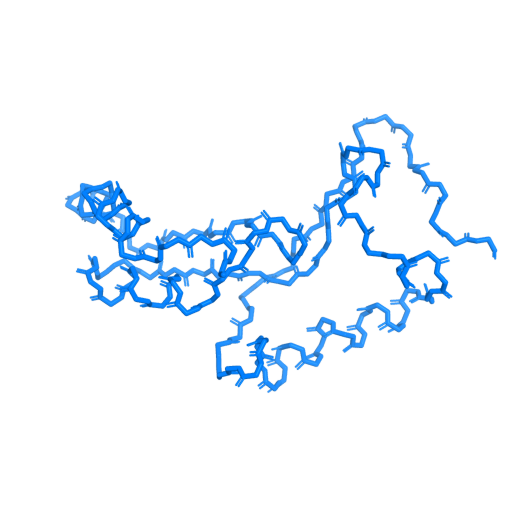
ATOM 782 C C . LYS A 1 98 ? -6.804 1.339 -2.774 1.00 98.50 98 LYS A C 1
ATOM 784 O O . LYS A 1 98 ? -6.866 1.641 -1.578 1.00 98.50 98 LYS A O 1
ATOM 789 N N . PRO A 1 99 ? -5.712 1.585 -3.517 1.00 98.38 99 PRO A N 1
ATOM 790 C CA . PRO A 1 99 ? -4.594 2.372 -3.022 1.00 98.38 99 PRO A CA 1
ATOM 791 C C . PRO A 1 99 ? -5.027 3.823 -2.775 1.00 98.38 99 PRO A C 1
ATOM 793 O O . PRO A 1 99 ? -5.772 4.408 -3.562 1.00 98.38 99 PRO A O 1
ATOM 796 N N . GLY A 1 100 ? -4.527 4.418 -1.692 1.00 98.12 100 GLY A N 1
ATOM 797 C CA . GLY A 1 100 ? -4.705 5.842 -1.392 1.00 98.12 100 GLY A CA 1
ATOM 798 C C . GLY A 1 100 ? -3.571 6.723 -1.921 1.00 98.12 100 GLY A C 1
ATOM 799 O O . GLY A 1 100 ? -3.717 7.941 -1.970 1.00 98.12 100 GLY A O 1
ATOM 800 N N . PHE A 1 101 ? -2.434 6.126 -2.291 1.00 98.31 101 PHE A N 1
ATOM 801 C CA . PHE A 1 101 ? -1.250 6.830 -2.781 1.00 98.31 101 PHE A CA 1
ATOM 802 C C . PHE A 1 101 ? -0.330 5.907 -3.593 1.00 98.31 101 PHE A C 1
ATOM 804 O O . PHE A 1 101 ? -0.490 4.685 -3.592 1.00 98.31 101 PHE A O 1
ATOM 811 N N . ILE A 1 102 ? 0.655 6.501 -4.271 1.00 97.81 102 ILE A N 1
ATOM 812 C CA . ILE A 1 102 ? 1.702 5.782 -5.005 1.00 97.81 102 ILE A CA 1
ATOM 813 C C . ILE A 1 102 ? 2.997 5.846 -4.192 1.00 97.81 102 ILE A C 1
ATOM 815 O O . ILE A 1 102 ? 3.454 6.930 -3.825 1.00 97.81 102 ILE A O 1
ATOM 819 N N . LYS A 1 103 ? 3.610 4.691 -3.923 1.00 96.50 103 LYS A N 1
ATOM 820 C CA . LYS A 1 103 ? 4.905 4.564 -3.255 1.00 96.50 103 LYS A CA 1
ATOM 821 C C . LYS A 1 103 ? 5.944 4.042 -4.239 1.00 96.50 103 LYS A C 1
ATOM 823 O O . LYS A 1 103 ? 5.849 2.921 -4.723 1.00 96.50 103 LYS A O 1
ATOM 828 N N . ILE A 1 104 ? 6.997 4.827 -4.454 1.00 93.94 104 ILE A N 1
ATOM 829 C CA . ILE A 1 104 ? 8.185 4.398 -5.203 1.00 93.94 104 ILE A CA 1
ATOM 830 C C . ILE A 1 104 ? 9.405 4.440 -4.278 1.00 93.94 104 ILE A C 1
ATOM 832 O O . ILE A 1 104 ? 9.488 5.279 -3.374 1.00 93.94 104 ILE A O 1
ATOM 836 N N . GLY A 1 105 ? 10.326 3.493 -4.440 1.00 92.38 105 GLY A N 1
ATOM 837 C CA . GLY A 1 105 ? 11.651 3.522 -3.818 1.00 92.38 105 GLY A CA 1
ATOM 838 C C . GLY A 1 105 ? 12.742 3.451 -4.877 1.00 92.38 105 GLY A C 1
ATOM 839 O O . GLY A 1 105 ? 12.664 2.609 -5.762 1.00 92.38 105 GLY A O 1
ATOM 840 N N . VAL A 1 106 ? 13.760 4.300 -4.766 1.00 92.69 106 VAL A N 1
ATOM 841 C CA . VAL A 1 106 ? 14.970 4.268 -5.599 1.00 92.69 106 VAL A CA 1
ATOM 842 C C . VAL A 1 106 ? 16.203 4.368 -4.706 1.00 92.69 106 VAL A C 1
ATOM 844 O O . VAL A 1 106 ? 16.103 4.835 -3.569 1.00 92.69 106 VAL A O 1
ATOM 847 N N . ASN A 1 107 ? 17.351 3.909 -5.202 1.00 88.38 107 ASN A N 1
ATOM 848 C CA . ASN A 1 107 ? 18.622 4.051 -4.496 1.00 88.38 107 ASN A CA 1
ATOM 849 C C . ASN A 1 107 ? 18.945 5.534 -4.247 1.00 88.38 107 ASN A C 1
ATOM 851 O O . ASN A 1 107 ? 18.567 6.406 -5.026 1.00 88.38 107 ASN A O 1
ATOM 855 N N . SER A 1 108 ? 19.683 5.815 -3.172 1.00 83.50 108 SER A N 1
ATOM 856 C CA . SER A 1 108 ? 20.066 7.179 -2.778 1.00 83.50 108 SER A CA 1
ATOM 857 C C . SER A 1 108 ? 21.170 7.799 -3.641 1.00 83.50 108 SER A C 1
ATOM 859 O O . SER A 1 108 ? 21.452 8.987 -3.499 1.00 83.50 108 SER A O 1
ATOM 861 N N . THR A 1 109 ? 21.818 7.002 -4.493 1.00 84.69 109 THR A N 1
ATOM 862 C CA . THR A 1 109 ? 22.937 7.429 -5.338 1.00 84.69 109 THR A CA 1
ATOM 863 C C . THR A 1 109 ? 22.495 7.557 -6.795 1.00 84.69 109 THR A C 1
ATOM 865 O O . THR A 1 109 ? 21.780 8.492 -7.146 1.00 84.69 109 THR A O 1
ATOM 868 N N . ASN A 1 110 ? 22.909 6.630 -7.655 1.00 82.31 110 ASN A N 1
ATOM 869 C CA . ASN A 1 110 ? 22.577 6.642 -9.070 1.00 82.31 110 ASN A CA 1
ATOM 870 C C . ASN A 1 110 ? 21.281 5.871 -9.320 1.00 82.31 110 ASN A C 1
ATOM 872 O O . ASN A 1 110 ? 21.045 4.816 -8.724 1.00 82.31 110 ASN 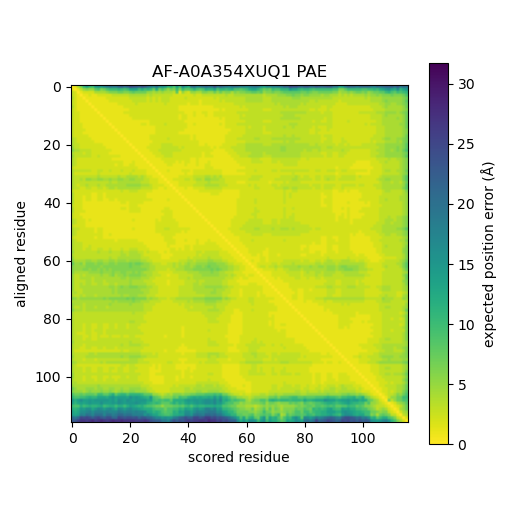A O 1
ATOM 876 N N . LEU A 1 111 ? 20.472 6.375 -10.251 1.00 84.00 111 LEU A N 1
ATOM 877 C CA . LEU A 1 111 ? 19.344 5.619 -10.780 1.00 84.00 111 LEU A CA 1
ATOM 878 C C . LEU A 1 111 ? 19.873 4.413 -11.560 1.00 84.00 111 LEU A C 1
ATOM 880 O O . LEU A 1 111 ? 20.767 4.541 -12.398 1.00 84.00 111 LEU A O 1
ATOM 884 N N . SER A 1 112 ? 19.319 3.242 -11.270 1.00 78.62 112 SER A N 1
ATOM 885 C CA . SER A 1 112 ? 19.564 2.031 -12.041 1.00 78.62 112 SER A CA 1
ATOM 886 C C . SER A 1 112 ? 18.822 2.109 -13.377 1.00 78.62 112 SER A C 1
ATOM 888 O O . SER A 1 112 ? 17.707 2.627 -13.460 1.00 78.62 112 SER A O 1
ATOM 890 N N . GLY A 1 113 ? 19.432 1.575 -14.436 1.00 76.56 113 GLY A N 1
ATOM 891 C CA . GLY A 1 113 ? 18.696 1.308 -15.668 1.00 76.56 113 GLY A CA 1
ATOM 892 C C . GLY A 1 113 ? 17.656 0.224 -15.395 1.00 76.56 113 GLY A C 1
ATOM 893 O O . GLY A 1 113 ? 18.016 -0.850 -14.915 1.00 76.56 113 GLY A O 1
ATOM 894 N N . MET A 1 114 ? 16.381 0.515 -15.654 1.00 71.69 114 MET A N 1
ATOM 895 C CA . MET A 1 114 ? 15.314 -0.494 -15.607 1.00 71.69 114 MET A CA 1
ATOM 896 C C . MET A 1 114 ? 14.880 -0.926 -17.006 1.00 71.69 114 MET A C 1
ATOM 898 O O . MET A 1 114 ? 14.670 -2.111 -17.200 1.00 71.69 114 MET A O 1
ATOM 902 N N . ASN A 1 115 ? 14.871 -0.013 -17.981 1.00 60.31 115 ASN A N 1
ATOM 903 C CA . ASN A 1 115 ? 14.497 -0.291 -19.367 1.00 60.31 115 ASN A CA 1
ATOM 904 C C . ASN A 1 115 ? 15.631 0.173 -20.292 1.00 60.31 115 ASN A C 1
ATOM 906 O O . ASN A 1 115 ? 16.107 1.303 -20.142 1.00 60.31 115 ASN A O 1
ATOM 910 N N . THR A 1 116 ? 16.056 -0.678 -21.225 1.00 52.12 116 THR A N 1
ATOM 911 C CA . THR A 1 116 ? 16.924 -0.310 -22.361 1.00 52.12 116 THR A CA 1
ATOM 912 C C . THR A 1 116 ? 16.144 -0.370 -23.654 1.00 52.12 116 THR A C 1
ATOM 914 O O . THR A 1 116 ? 15.494 -1.419 -23.857 1.00 52.12 116 THR A O 1
#

Foldseek 3Di:
DLDDLVVVLVVCLVVLLVCVVVVAQEDEDQQEPQRDDDVVSQVVSCVSNVHHYAYEYEWACQVVHPRPDLVQLVDDPVVSVVVLVCCQVCNPPNDNHHHPYYHYHAHPDDGDRSYD

Solvent-accessible surface area (backbone atoms only — not comparable to full-atom values): 6774 Å² total; per-residue (Å²): 124,100,67,63,64,68,62,50,48,70,66,48,45,63,58,43,38,53,39,32,75,73,66,46,57,68,46,77,47,85,52,22,53,78,69,74,56,53,73,65,61,49,51,50,52,21,68,75,37,68,27,44,65,41,40,38,32,49,42,41,29,48,60,86,40,74,45,47,58,73,64,65,43,76,44,55,74,66,58,55,48,49,54,48,49,45,25,52,76,64,18,45,95,90,34,85,54,50,46,73,46,80,43,78,38,62,46,93,75,70,84,74,86,51,67,133

Nearest PDB structures (foldseek):
  3ojg-assembly1_A-2  TM=8.853E-01  e=2.665E-05  Geobacillus kaustophilus
  3tn4-assembly1_B  TM=8.846E-01  e=2.848E-05  Geobacillus kaustophilus HTA426
  3gtx-assembly1_A  TM=8.273E-01  e=1.672E-05  Deinococcus radiodurans
  6jss-assembly2_D  TM=8.275E-01  e=4.539E-05  Geobacillus kaustophilus HTA426
  6jst-assembly2_C  TM=8.807E-01  e=1.719E-04  Geobacillus kaustophilus HTA426